Protein AF-A0A7C3CSB2-F1 (afdb_monomer_lite)

Secondary structure (DSSP, 8-state):
-EE--SPEEEE-TTSSEEEEEP-TT-EE--S-----HHHHHHHHHHHTTSGGG-SSHHHHHHHTT--PPP----TT-----STTHHHHHHHHHHHHHT-

Sequence (99 aa):
AAPVRDTMKQSNDRGEIEVTVDRNKLWHALTPQLFRAGLLLEALEAGLTHPERITDEASALELQGYSPLLVEAPMDNLKITRPEDLPLAEFYLQRELEG

Radius of gyration: 17.02 Å; chains: 1; bounding box: 27×42×39 Å

pLDDT: mean 93.77, std 5.32, range [64.88, 98.31]

Foldseek 3Di:
DAQDDDFDFDADPVRHGPDTDDRPP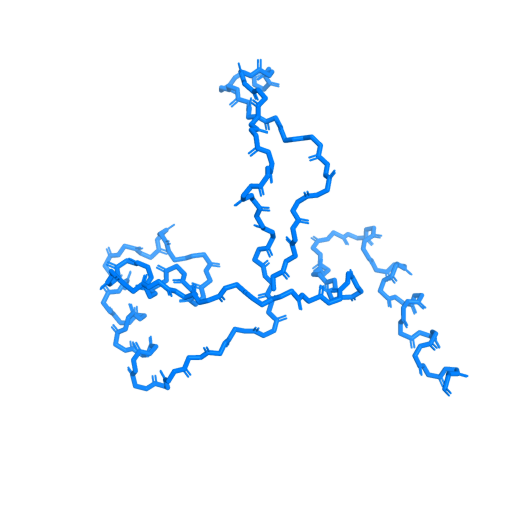DDDDADDDDDDPVLLVVLVVVCVVPVVQPPDSQSSNVVVVDDGDDDHDDPLSDDPDDPVCVVVVVVVVVVVVVD

Structure (mmCIF, N/CA/C/O backbone):
data_AF-A0A7C3CSB2-F1
#
_entry.id   AF-A0A7C3CSB2-F1
#
loop_
_atom_site.group_PDB
_atom_site.id
_atom_site.type_symbol
_atom_site.label_atom_id
_atom_site.label_alt_id
_atom_site.label_comp_id
_atom_site.label_asym_id
_atom_site.label_entity_id
_atom_site.label_seq_id
_atom_site.pdbx_PDB_ins_code
_atom_site.Cartn_x
_atom_site.Cartn_y
_atom_site.Cartn_z
_atom_site.occupancy
_atom_site.B_iso_or_equiv
_atom_site.auth_seq_id
_atom_site.auth_comp_id
_atom_site.auth_asym_id
_atom_site.auth_atom_id
_atom_site.pdbx_PDB_model_num
ATOM 1 N N . ALA A 1 1 ? -7.507 1.100 3.477 1.00 91.94 1 ALA A N 1
ATOM 2 C CA . ALA A 1 1 ? -7.065 1.228 2.071 1.00 91.94 1 ALA A CA 1
ATOM 3 C C . ALA A 1 1 ? -7.838 2.363 1.407 1.00 91.94 1 ALA A C 1
ATOM 5 O O . ALA A 1 1 ? -8.901 2.707 1.902 1.00 91.94 1 ALA A O 1
ATOM 6 N N . ALA A 1 2 ? -7.349 2.951 0.319 1.00 93.06 2 ALA A N 1
ATOM 7 C CA . ALA A 1 2 ? -8.074 4.006 -0.402 1.00 93.06 2 ALA A CA 1
ATOM 8 C C . ALA A 1 2 ? -8.059 3.743 -1.918 1.00 93.06 2 ALA A C 1
ATOM 10 O O . ALA A 1 2 ? -7.007 3.349 -2.423 1.00 93.06 2 ALA A O 1
ATOM 11 N N . PRO A 1 3 ? -9.162 3.946 -2.663 1.00 94.19 3 PRO A N 1
ATOM 12 C CA . PRO A 1 3 ? -9.155 3.794 -4.117 1.00 94.19 3 PRO A CA 1
ATOM 13 C C . PRO A 1 3 ? -8.163 4.759 -4.775 1.00 94.19 3 PRO A C 1
ATOM 15 O O . PRO A 1 3 ? -8.049 5.920 -4.370 1.00 94.19 3 PRO A O 1
ATOM 18 N N . VAL A 1 4 ? -7.476 4.309 -5.823 1.00 94.56 4 VAL A N 1
ATOM 19 C CA . VAL A 1 4 ? -6.582 5.176 -6.600 1.00 94.56 4 VAL A CA 1
ATOM 20 C C . VAL A 1 4 ? -7.392 6.232 -7.356 1.00 94.56 4 VAL A C 1
ATOM 22 O O . VAL A 1 4 ? -8.336 5.918 -8.084 1.00 94.56 4 VAL A O 1
ATOM 25 N N . ARG A 1 5 ? -6.992 7.501 -7.214 1.00 90.75 5 ARG A N 1
ATOM 26 C CA . ARG A 1 5 ? -7.677 8.652 -7.831 1.00 90.75 5 ARG A CA 1
ATOM 27 C C . ARG A 1 5 ? -7.004 9.180 -9.083 1.00 90.75 5 ARG A C 1
ATOM 29 O O . ARG A 1 5 ? -7.694 9.720 -9.944 1.00 90.75 5 ARG A O 1
ATOM 36 N N . ASP A 1 6 ? -5.694 9.021 -9.195 1.00 93.94 6 ASP A N 1
ATOM 37 C CA . ASP A 1 6 ? -4.915 9.536 -10.315 1.00 93.94 6 ASP A CA 1
ATOM 38 C C . ASP A 1 6 ? -4.821 8.523 -11.455 1.00 93.94 6 ASP A C 1
ATOM 40 O O . ASP A 1 6 ? -5.220 7.364 -11.339 1.00 93.94 6 ASP A O 1
ATOM 44 N N . THR A 1 7 ? -4.386 8.980 -12.627 1.00 95.94 7 THR A N 1
ATOM 45 C CA . THR A 1 7 ? -4.099 8.063 -13.736 1.00 95.94 7 THR A CA 1
ATOM 46 C C . THR A 1 7 ? -2.769 7.373 -13.469 1.00 95.94 7 THR A C 1
ATOM 48 O O . THR A 1 7 ? -1.753 8.047 -13.323 1.00 95.94 7 THR A O 1
ATOM 51 N N . MET A 1 8 ? -2.758 6.040 -13.471 1.00 97.50 8 MET A N 1
ATOM 52 C CA . MET A 1 8 ? -1.548 5.261 -13.215 1.00 97.50 8 MET A CA 1
ATOM 53 C C . MET A 1 8 ? -0.794 4.979 -14.511 1.00 97.50 8 MET A C 1
ATOM 55 O O . MET A 1 8 ? -1.383 4.553 -15.509 1.00 97.50 8 MET A O 1
ATOM 59 N N . LYS A 1 9 ? 0.519 5.212 -14.498 1.00 97.81 9 LYS A N 1
ATOM 60 C CA . LYS A 1 9 ? 1.438 4.859 -15.585 1.00 97.81 9 LYS A CA 1
ATOM 61 C C . LYS A 1 9 ? 2.435 3.831 -15.067 1.00 97.81 9 LYS A C 1
ATOM 63 O O . LYS A 1 9 ? 3.001 4.025 -13.996 1.00 97.81 9 LYS A O 1
ATOM 68 N N . GLN A 1 10 ? 2.658 2.775 -15.833 1.00 97.94 10 GLN A N 1
ATOM 69 C CA . GLN A 1 10 ? 3.783 1.868 -15.644 1.00 97.94 10 GLN A CA 1
ATOM 70 C C . GLN A 1 10 ? 4.896 2.288 -16.601 1.00 97.94 10 GLN A C 1
ATOM 72 O O . GLN A 1 10 ? 4.632 2.573 -17.773 1.00 97.94 10 GLN A O 1
ATOM 77 N N . SER A 1 11 ? 6.120 2.371 -16.088 1.00 98.12 11 SER A N 1
ATOM 78 C CA . SER A 1 11 ? 7.303 2.719 -16.870 1.00 98.12 11 SER A CA 1
ATOM 79 C C . SER A 1 11 ? 8.054 1.480 -17.347 1.00 98.12 11 SER A C 1
ATOM 81 O O . SER A 1 11 ? 8.064 0.471 -16.645 1.00 98.12 11 SER A O 1
ATOM 83 N N . ASN A 1 12 ? 8.755 1.601 -18.473 1.00 97.69 12 ASN A N 1
ATOM 84 C CA . ASN A 1 12 ? 9.787 0.645 -18.881 1.00 97.69 12 ASN A CA 1
ATOM 85 C C . ASN A 1 12 ? 11.134 0.924 -18.169 1.00 97.69 12 ASN A C 1
ATOM 87 O O . ASN A 1 12 ? 11.289 1.93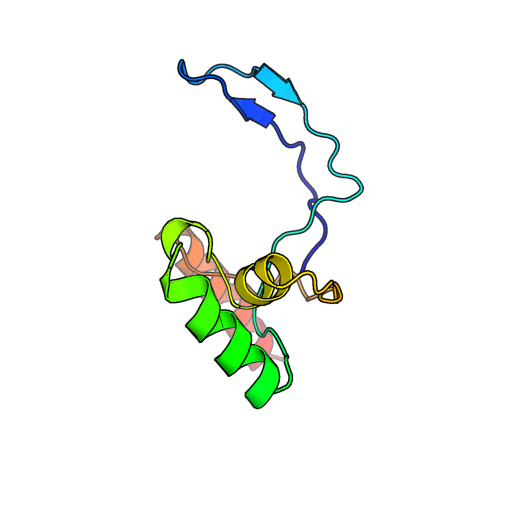2 -17.475 1.00 97.69 12 ASN A O 1
ATOM 91 N N . ASP A 1 13 ? 12.144 0.081 -18.413 1.00 97.69 13 ASP A N 1
ATOM 92 C CA . ASP A 1 13 ? 13.498 0.219 -17.837 1.00 97.69 13 ASP A CA 1
ATOM 93 C C . ASP A 1 13 ? 14.243 1.506 -18.252 1.00 97.69 13 ASP A C 1
ATOM 95 O O . ASP A 1 13 ? 15.284 1.840 -17.686 1.00 97.69 13 ASP A O 1
ATOM 99 N N . ARG A 1 14 ? 13.735 2.245 -19.249 1.00 97.19 14 ARG A N 1
ATOM 100 C CA . ARG A 1 14 ? 14.288 3.532 -19.709 1.00 97.19 14 ARG A CA 1
ATOM 101 C C . ARG A 1 14 ? 13.602 4.738 -19.061 1.00 97.19 14 ARG A C 1
ATOM 103 O O . ARG A 1 14 ? 13.986 5.869 -19.347 1.00 97.19 14 ARG A O 1
ATOM 110 N N . GLY A 1 15 ? 12.605 4.512 -18.203 1.00 96.38 15 GLY A N 1
ATOM 111 C CA . GLY A 1 15 ? 11.824 5.567 -17.554 1.00 96.38 15 GLY A CA 1
ATOM 112 C C . GLY A 1 15 ? 10.748 6.193 -18.447 1.00 96.38 15 GLY A C 1
ATOM 113 O O . GLY A 1 15 ? 10.207 7.244 -18.111 1.00 96.38 15 GLY A O 1
ATOM 114 N N . GLU A 1 16 ? 10.424 5.571 -19.579 1.00 98.19 16 GLU A N 1
ATOM 115 C CA . GLU A 1 16 ? 9.354 6.016 -20.475 1.00 98.19 16 GLU A CA 1
ATOM 116 C C . GLU A 1 16 ? 8.039 5.322 -20.109 1.00 98.19 16 GLU A C 1
ATOM 118 O O . GLU A 1 16 ? 8.040 4.229 -19.542 1.00 98.19 16 GLU A O 1
ATOM 123 N N . ILE A 1 17 ? 6.903 5.932 -20.454 1.00 98.31 17 ILE A N 1
ATOM 124 C CA . ILE A 1 17 ? 5.587 5.317 -20.235 1.00 98.31 17 ILE A CA 1
ATOM 125 C C . ILE A 1 17 ? 5.454 4.084 -21.137 1.00 98.31 17 ILE A C 1
ATOM 127 O O . ILE A 1 17 ? 5.440 4.213 -22.359 1.00 98.31 17 ILE A O 1
ATOM 131 N N . GLU A 1 18 ? 5.288 2.910 -20.532 1.00 98.19 18 GLU A N 1
ATOM 132 C CA . GLU A 1 18 ? 5.000 1.657 -21.235 1.00 98.19 18 GLU A CA 1
ATOM 133 C C . GLU A 1 18 ? 3.492 1.448 -21.383 1.00 98.19 18 GLU A C 1
ATOM 135 O O . GLU A 1 18 ? 2.990 1.200 -22.479 1.00 98.19 18 GLU A O 1
ATOM 140 N N . VAL A 1 19 ? 2.745 1.596 -20.284 1.00 98.25 19 VAL A N 1
ATOM 141 C CA . VAL A 1 19 ? 1.296 1.380 -20.284 1.00 98.25 19 VAL A CA 1
ATOM 142 C C . VAL A 1 19 ? 0.582 2.289 -19.288 1.00 98.25 19 VAL A C 1
ATOM 144 O O . VAL A 1 19 ? 1.109 2.672 -18.243 1.00 98.25 19 VAL A O 1
ATOM 147 N N . THR A 1 20 ? -0.650 2.664 -19.629 1.00 98.06 20 THR A N 1
ATOM 148 C CA . THR A 1 20 ? -1.585 3.284 -18.682 1.00 98.06 20 THR A CA 1
ATOM 149 C C . THR A 1 20 ? -2.394 2.181 -18.015 1.00 98.06 20 THR A C 1
ATOM 151 O O . THR A 1 20 ? -3.090 1.444 -18.708 1.00 98.06 20 THR A O 1
ATOM 154 N N . VAL A 1 21 ? -2.307 2.068 -16.693 1.00 98.00 21 VAL A N 1
ATOM 155 C CA . VAL A 1 21 ? -2.973 1.005 -15.930 1.00 98.00 21 VAL A CA 1
ATOM 156 C C . VAL A 1 21 ? -4.393 1.446 -15.568 1.00 98.00 21 VAL A C 1
ATOM 158 O O . VAL A 1 21 ? -4.590 2.573 -15.105 1.00 98.00 21 VAL A O 1
ATOM 161 N N . ASP A 1 22 ? -5.387 0.571 -15.773 1.00 97.56 22 ASP A N 1
ATOM 162 C CA . ASP A 1 22 ? -6.754 0.833 -15.308 1.00 97.56 22 ASP A CA 1
ATOM 163 C C . ASP A 1 22 ? -6.780 0.900 -13.775 1.00 97.56 22 ASP A C 1
ATOM 165 O O . ASP A 1 22 ? -6.427 -0.051 -13.079 1.00 97.56 22 ASP A O 1
ATOM 169 N N . ARG A 1 23 ? -7.221 2.043 -13.253 1.00 96.81 23 ARG A N 1
ATOM 170 C CA . ARG A 1 23 ? -7.265 2.341 -11.821 1.00 96.81 23 ARG A CA 1
ATOM 171 C C . ARG A 1 23 ? -8.524 1.843 -11.114 1.00 96.81 23 ARG A C 1
ATOM 173 O O . ARG A 1 23 ? -8.546 1.864 -9.889 1.00 96.81 23 ARG A O 1
ATOM 180 N N . ASN A 1 24 ? -9.558 1.399 -11.837 1.00 96.31 24 ASN A N 1
ATOM 181 C CA . ASN A 1 24 ? -10.887 1.102 -11.270 1.00 96.31 24 ASN A CA 1
ATOM 182 C C . ASN A 1 24 ? -10.879 0.085 -10.113 1.00 96.31 24 ASN A C 1
ATOM 184 O O . ASN A 1 24 ? -11.798 0.070 -9.298 1.00 96.31 24 ASN A O 1
ATOM 188 N N . LYS A 1 25 ? -9.865 -0.784 -10.051 1.00 95.62 25 LYS A N 1
ATOM 189 C CA . LYS A 1 25 ? -9.692 -1.794 -8.995 1.00 95.62 25 LYS A CA 1
ATOM 190 C C . LYS A 1 25 ? -8.361 -1.664 -8.255 1.00 95.62 25 LYS A C 1
ATOM 192 O O . LYS A 1 25 ? -7.968 -2.594 -7.558 1.00 95.62 25 LYS A O 1
ATOM 197 N N . LEU A 1 26 ? -7.666 -0.540 -8.412 1.00 97.12 26 LEU A N 1
ATOM 198 C CA . LEU A 1 26 ? -6.411 -0.285 -7.719 1.00 97.12 26 LEU A CA 1
ATOM 199 C C . LEU A 1 26 ? -6.667 0.502 -6.440 1.00 97.12 26 LEU A C 1
ATOM 201 O O . LEU A 1 26 ? -7.467 1.438 -6.411 1.00 97.12 26 LEU A O 1
ATOM 205 N N . TRP A 1 27 ? -5.954 0.112 -5.390 1.00 96.06 27 TRP A N 1
ATOM 206 C CA . TRP A 1 27 ? -6.079 0.689 -4.063 1.00 96.06 27 TRP A CA 1
ATOM 207 C C . TRP A 1 27 ? -4.697 0.985 -3.492 1.00 96.06 27 TRP A C 1
ATOM 209 O O . TRP A 1 27 ? -3.760 0.210 -3.665 1.00 96.06 27 TRP A O 1
ATOM 219 N N . HIS A 1 28 ? -4.585 2.091 -2.768 1.00 94.19 28 HIS A N 1
ATOM 220 C CA . HIS A 1 28 ? -3.487 2.330 -1.850 1.00 94.19 28 HIS A CA 1
ATOM 221 C C . HIS A 1 28 ? -3.690 1.467 -0.604 1.00 94.19 28 HIS A C 1
ATOM 223 O O . HIS A 1 28 ? -4.683 1.623 0.121 1.00 94.19 28 HIS A O 1
ATOM 229 N N . ALA A 1 29 ? -2.744 0.562 -0.351 1.00 94.19 29 ALA A N 1
ATOM 230 C CA . ALA A 1 29 ? -2.624 -0.102 0.937 1.00 94.19 29 ALA A CA 1
ATOM 231 C C . ALA A 1 29 ? -2.281 0.947 2.005 1.00 94.19 29 ALA A C 1
ATOM 233 O O . ALA A 1 29 ? -1.381 1.767 1.825 1.00 94.19 29 ALA A O 1
ATOM 234 N N . LEU A 1 30 ? -3.041 0.941 3.098 1.00 93.69 30 LEU A N 1
ATOM 235 C CA . LEU A 1 30 ? -2.883 1.842 4.241 1.00 93.69 30 LEU A CA 1
ATOM 236 C C . LEU A 1 30 ? -2.912 1.007 5.522 1.00 93.69 30 LEU A C 1
ATOM 238 O O . LEU A 1 30 ? -3.351 -0.145 5.499 1.00 93.69 30 LEU A O 1
ATOM 242 N N . THR A 1 31 ? -2.487 1.600 6.631 1.00 93.00 31 THR A N 1
ATOM 243 C CA . THR A 1 31 ? -2.571 1.014 7.974 1.00 93.00 31 THR A CA 1
ATOM 244 C C . THR A 1 31 ? -3.596 1.784 8.817 1.00 93.00 31 THR A C 1
ATOM 246 O O . THR A 1 31 ? -3.919 2.914 8.463 1.00 93.00 31 THR A O 1
ATOM 249 N N . PRO A 1 32 ? -4.145 1.226 9.911 1.00 94.50 32 PRO A N 1
ATOM 250 C CA . PRO A 1 32 ? -3.929 -0.123 10.437 1.00 94.50 32 PRO A CA 1
ATOM 251 C C . PRO A 1 32 ? -4.438 -1.236 9.512 1.00 94.50 32 PRO A C 1
ATOM 253 O O . PRO A 1 32 ? -5.436 -1.066 8.812 1.00 94.50 32 PRO A O 1
ATOM 256 N N . GLN A 1 33 ? -3.763 -2.385 9.545 1.00 96.06 33 GLN A N 1
ATOM 257 C CA . GLN A 1 33 ? -4.245 -3.635 8.954 1.00 96.06 33 GLN A CA 1
ATOM 258 C C . GLN A 1 33 ? -4.600 -4.606 10.083 1.00 96.06 33 GLN A C 1
ATOM 260 O O . GLN A 1 33 ? -3.847 -4.740 11.046 1.00 96.06 33 GLN A O 1
ATOM 265 N N . LEU A 1 34 ? -5.768 -5.250 10.000 1.00 97.44 34 LEU A N 1
ATOM 266 C CA . LEU A 1 34 ? -6.303 -6.076 11.083 1.00 97.44 34 LEU A CA 1
ATOM 267 C C . LEU A 1 34 ? -6.415 -7.541 10.660 1.00 97.44 34 LEU A C 1
ATOM 269 O O . LEU A 1 34 ? -7.164 -7.880 9.746 1.00 97.44 34 LEU A O 1
ATOM 273 N N . PHE A 1 35 ? -5.739 -8.412 11.405 1.00 97.69 35 PHE A N 1
ATOM 274 C CA . PHE A 1 35 ? -5.742 -9.858 11.201 1.00 97.69 35 PHE A CA 1
ATOM 275 C C . PHE A 1 35 ? -5.848 -10.597 12.536 1.00 97.69 35 PHE A C 1
ATOM 277 O O . PHE A 1 35 ? -5.556 -10.047 13.599 1.00 97.69 35 PHE A O 1
ATOM 284 N N . ARG A 1 36 ? -6.246 -11.876 12.499 1.00 97.88 36 ARG A N 1
ATOM 285 C CA . ARG A 1 36 ? -6.120 -12.734 13.686 1.00 97.88 36 ARG A CA 1
ATOM 286 C C . ARG A 1 36 ? -4.635 -12.948 13.971 1.00 97.88 36 ARG A C 1
ATOM 288 O O . ARG A 1 36 ? -3.909 -13.350 13.071 1.00 97.88 36 ARG A O 1
ATOM 295 N N . ALA A 1 37 ? -4.219 -12.747 15.220 1.00 97.88 37 ALA A N 1
ATOM 296 C CA . ALA A 1 37 ? -2.807 -12.779 15.603 1.00 97.88 37 ALA A CA 1
ATOM 297 C C . ALA A 1 37 ? -2.090 -14.081 15.206 1.00 97.88 37 ALA A C 1
ATOM 299 O O . ALA A 1 37 ? -1.042 -14.017 14.578 1.00 97.88 37 ALA A O 1
ATOM 300 N N . GLY A 1 38 ? -2.671 -15.249 15.515 1.00 98.06 38 GLY A N 1
ATOM 301 C CA . GLY A 1 38 ? -2.065 -16.540 15.160 1.00 98.06 38 GLY A CA 1
ATOM 302 C C . GLY A 1 38 ? -1.901 -16.717 13.650 1.00 98.06 38 GLY A C 1
ATOM 303 O O . GLY A 1 38 ? -0.828 -17.067 13.183 1.00 98.06 38 GLY A O 1
ATOM 304 N N . LEU A 1 39 ? -2.935 -16.355 12.887 1.00 97.81 39 LEU A N 1
ATOM 305 C CA . LEU A 1 39 ? -2.908 -16.435 11.429 1.00 97.81 39 LEU A CA 1
ATOM 306 C C . LEU A 1 39 ? -1.851 -15.502 10.816 1.00 97.81 39 LEU A C 1
ATOM 308 O O . LEU A 1 39 ? -1.152 -15.884 9.884 1.00 97.81 39 LEU A O 1
ATOM 312 N N . LEU A 1 40 ? -1.745 -14.274 11.330 1.00 98.25 40 LEU A N 1
ATOM 313 C CA . LEU A 1 40 ? -0.743 -13.316 10.872 1.00 98.25 40 LEU A CA 1
ATOM 314 C C . LEU A 1 40 ? 0.674 -13.807 11.177 1.00 98.25 40 LEU A C 1
ATOM 316 O O . LEU A 1 40 ? 1.543 -13.712 10.317 1.00 98.25 40 LEU A O 1
ATOM 320 N N . LEU A 1 41 ? 0.898 -14.345 12.378 1.00 98.00 41 LEU A N 1
ATOM 321 C CA . LEU A 1 41 ? 2.199 -14.876 12.772 1.00 98.00 41 LEU A CA 1
ATOM 322 C C . LEU A 1 41 ? 2.627 -16.025 11.854 1.00 98.00 41 LEU A C 1
ATOM 324 O O . LEU A 1 41 ? 3.717 -15.968 11.297 1.00 98.00 41 LEU A O 1
ATOM 328 N N . GLU A 1 42 ? 1.749 -17.006 11.633 1.00 97.88 42 GLU A N 1
ATOM 329 C CA . GLU A 1 42 ? 2.012 -18.135 10.729 1.00 97.88 42 GLU A CA 1
ATOM 330 C C . GLU A 1 42 ? 2.357 -17.659 9.309 1.00 97.88 42 GLU A C 1
ATOM 332 O O . GLU A 1 42 ? 3.311 -18.143 8.696 1.00 97.88 42 GLU A O 1
ATOM 337 N N . ALA A 1 43 ? 1.614 -16.678 8.788 1.00 97.44 43 ALA A N 1
ATOM 338 C CA . ALA A 1 43 ? 1.848 -16.138 7.453 1.00 97.44 43 ALA A CA 1
ATOM 339 C C . ALA A 1 43 ? 3.181 -15.381 7.340 1.00 97.44 43 ALA A C 1
ATOM 341 O O . ALA A 1 43 ? 3.909 -15.557 6.359 1.00 97.44 43 ALA A O 1
ATOM 342 N N . LEU A 1 44 ? 3.523 -14.574 8.349 1.00 97.25 44 LEU A N 1
ATOM 343 C CA . LEU A 1 44 ? 4.801 -13.865 8.411 1.00 97.25 44 LEU A CA 1
ATOM 344 C C . LEU A 1 44 ? 5.976 -14.842 8.527 1.00 97.25 44 LEU A C 1
ATOM 346 O O . LEU A 1 44 ? 6.951 -14.698 7.793 1.00 97.25 44 LEU A O 1
ATOM 350 N N . GLU A 1 45 ? 5.874 -15.851 9.396 1.00 97.25 45 GLU A N 1
ATOM 351 C CA . GLU A 1 45 ? 6.902 -16.883 9.574 1.00 97.25 45 GLU A CA 1
ATOM 352 C C . GLU A 1 45 ? 7.143 -17.673 8.284 1.00 97.25 45 GLU A C 1
ATOM 354 O O . GLU A 1 45 ? 8.292 -17.848 7.871 1.00 97.25 45 GLU A O 1
ATOM 359 N N . ALA A 1 46 ? 6.078 -18.101 7.602 1.00 95.62 46 ALA A N 1
ATOM 360 C CA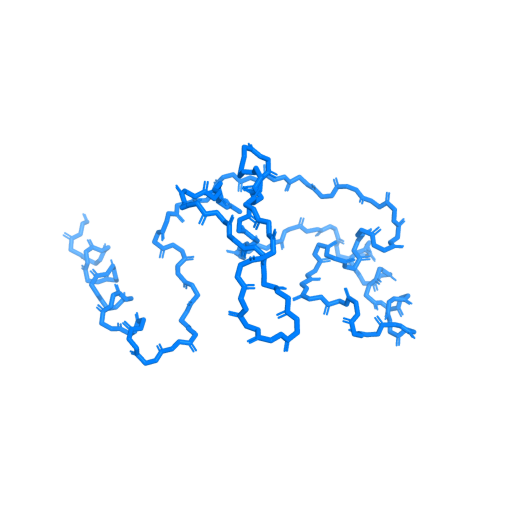 . ALA A 1 46 ? 6.195 -18.811 6.330 1.00 95.62 46 ALA A CA 1
ATOM 361 C C . ALA A 1 46 ? 6.856 -17.945 5.240 1.00 95.62 46 ALA A C 1
ATOM 363 O O . ALA A 1 46 ? 7.677 -18.429 4.450 1.00 95.62 46 ALA A O 1
ATOM 364 N N . GLY A 1 47 ? 6.531 -16.653 5.212 1.00 94.44 47 GLY A N 1
ATOM 365 C CA . GLY A 1 47 ? 7.077 -15.714 4.239 1.00 94.44 47 GLY A CA 1
ATOM 366 C C . GLY A 1 47 ? 8.518 -15.265 4.511 1.00 94.44 47 GLY A C 1
ATOM 367 O O . GLY A 1 47 ? 9.127 -14.679 3.619 1.00 94.44 47 GLY A O 1
ATOM 368 N N . LEU A 1 48 ? 9.127 -15.625 5.651 1.00 93.38 48 LEU A N 1
ATOM 369 C CA . LEU A 1 48 ? 10.567 -15.410 5.898 1.00 93.38 48 LEU A CA 1
ATOM 370 C C . LEU A 1 48 ? 11.469 -16.107 4.867 1.00 93.38 48 LEU A C 1
ATOM 372 O O . LEU A 1 48 ? 12.643 -15.767 4.743 1.00 93.38 48 LEU A O 1
ATOM 376 N N . THR A 1 49 ? 10.935 -17.078 4.124 1.00 93.19 49 THR A N 1
ATOM 377 C CA . THR A 1 49 ? 11.634 -17.732 3.009 1.00 93.19 49 THR A CA 1
ATOM 378 C C . THR A 1 49 ? 11.754 -16.841 1.765 1.00 93.19 49 THR A C 1
ATOM 380 O O . THR A 1 49 ? 12.692 -17.026 0.986 1.00 93.19 49 THR A O 1
ATOM 383 N N . HIS A 1 50 ? 10.852 -15.867 1.594 1.00 91.75 50 HIS A N 1
ATOM 384 C CA . HIS A 1 50 ? 10.791 -14.904 0.483 1.00 91.75 50 HIS A CA 1
ATOM 385 C C . HIS A 1 50 ? 10.495 -13.485 1.013 1.00 91.75 50 HIS A C 1
ATOM 387 O O . HIS A 1 50 ? 9.459 -12.896 0.678 1.00 91.75 50 HIS A O 1
ATOM 393 N N . PRO A 1 51 ? 11.364 -12.932 1.882 1.00 91.56 51 PRO A N 1
ATOM 394 C CA . PRO A 1 51 ? 11.088 -11.690 2.601 1.00 91.56 51 PRO A CA 1
ATOM 395 C C . PRO A 1 51 ? 10.921 -10.485 1.666 1.00 91.56 51 PRO A C 1
ATOM 397 O O . PRO A 1 51 ? 10.225 -9.536 2.011 1.00 91.56 51 PRO A O 1
ATOM 400 N N . GLU A 1 52 ? 11.499 -10.525 0.464 1.00 94.94 52 GLU A N 1
ATOM 401 C CA . GLU 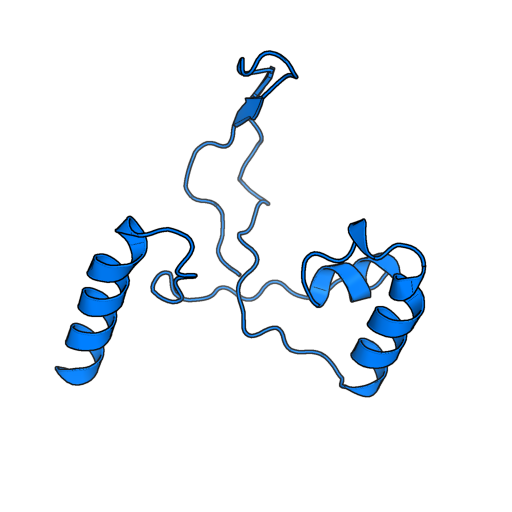A 1 52 ? 11.359 -9.484 -0.558 1.00 94.94 52 GLU A CA 1
ATOM 402 C C . GLU A 1 52 ? 9.933 -9.339 -1.109 1.00 94.94 52 GLU A C 1
ATOM 404 O O . GLU A 1 52 ? 9.619 -8.326 -1.733 1.00 94.94 52 GLU A O 1
ATOM 409 N N . ARG A 1 53 ? 9.075 -10.345 -0.898 1.00 93.56 53 ARG A N 1
ATOM 410 C CA . ARG A 1 53 ? 7.668 -10.329 -1.322 1.00 93.56 53 ARG A CA 1
ATOM 411 C C . ARG A 1 53 ? 6.719 -9.798 -0.251 1.00 93.56 53 ARG A C 1
ATOM 413 O O . ARG A 1 53 ? 5.556 -9.565 -0.567 1.00 93.56 53 ARG A O 1
ATOM 420 N N . ILE A 1 54 ? 7.190 -9.614 0.985 1.00 95.69 54 ILE A N 1
ATOM 421 C CA . ILE A 1 54 ? 6.392 -9.039 2.070 1.00 95.69 54 ILE A CA 1
ATOM 422 C C . ILE A 1 54 ? 6.614 -7.524 2.089 1.00 95.69 54 ILE A C 1
ATOM 424 O O . ILE A 1 54 ? 7.664 -7.042 2.510 1.00 95.69 54 ILE A O 1
ATOM 428 N N . THR A 1 55 ? 5.613 -6.765 1.649 1.00 94.81 55 THR A N 1
ATOM 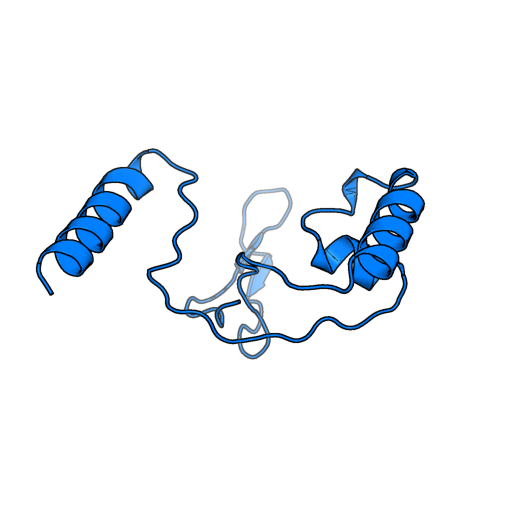429 C CA . THR A 1 55 ? 5.627 -5.290 1.678 1.00 94.81 55 THR A CA 1
ATOM 430 C C . THR A 1 55 ? 4.791 -4.697 2.814 1.00 94.81 55 THR A C 1
ATOM 432 O O . THR A 1 55 ? 5.003 -3.547 3.198 1.00 94.81 55 THR A O 1
ATOM 435 N N . ASP A 1 56 ? 3.841 -5.474 3.331 1.00 95.88 56 ASP A N 1
ATOM 436 C CA . ASP A 1 56 ? 2.931 -5.173 4.442 1.00 95.88 56 ASP A CA 1
ATOM 437 C C . ASP A 1 56 ? 2.347 -6.481 5.017 1.00 95.88 56 ASP A C 1
ATOM 439 O O . ASP A 1 56 ? 2.633 -7.574 4.521 1.00 95.88 56 ASP A O 1
ATOM 443 N N . GLU A 1 57 ? 1.522 -6.405 6.060 1.00 96.81 57 GLU A N 1
ATOM 444 C CA . GLU A 1 57 ? 0.932 -7.602 6.667 1.00 96.81 57 GLU A CA 1
ATOM 445 C C . GLU A 1 57 ? 0.000 -8.350 5.694 1.00 96.81 57 GLU A C 1
ATOM 447 O O . GLU A 1 57 ? 0.028 -9.580 5.644 1.00 96.81 57 GLU A O 1
ATOM 452 N N . ALA A 1 58 ? -0.780 -7.637 4.878 1.00 97.56 58 ALA A N 1
ATOM 453 C CA . ALA A 1 58 ? -1.670 -8.221 3.875 1.00 97.56 58 ALA A CA 1
ATOM 454 C C . ALA A 1 58 ? -0.920 -9.089 2.853 1.00 97.56 58 ALA A C 1
ATOM 456 O O . ALA A 1 58 ? -1.354 -10.212 2.589 1.00 97.56 58 ALA A O 1
ATOM 457 N N . SER A 1 59 ? 0.233 -8.636 2.352 1.00 97.56 59 SER A N 1
ATOM 458 C CA . SER A 1 59 ? 1.055 -9.402 1.406 1.00 97.56 59 SER A CA 1
ATOM 459 C C . SER A 1 59 ? 1.531 -10.746 1.978 1.00 97.56 59 SER A C 1
ATOM 461 O O . SER A 1 59 ? 1.569 -11.746 1.260 1.00 97.56 59 SER A O 1
ATOM 463 N N . ALA A 1 60 ? 1.804 -10.830 3.287 1.00 97.44 60 ALA A N 1
ATOM 464 C CA . ALA A 1 60 ? 2.134 -12.103 3.930 1.00 97.44 60 ALA A CA 1
ATOM 465 C C . ALA A 1 60 ? 0.946 -13.084 3.896 1.00 97.44 60 ALA A C 1
ATOM 467 O O . ALA A 1 60 ? 1.117 -14.268 3.598 1.00 97.44 60 ALA A O 1
ATOM 468 N N . LEU A 1 61 ? -0.272 -12.590 4.143 1.00 98.00 61 LEU A N 1
ATOM 469 C CA . LEU A 1 61 ? -1.501 -13.384 4.056 1.00 98.00 61 LEU A CA 1
ATOM 470 C C . LEU A 1 61 ? -1.803 -13.819 2.611 1.00 98.00 61 LEU A C 1
ATOM 472 O O . LEU A 1 61 ? -2.224 -14.956 2.386 1.00 98.00 61 LEU A O 1
ATOM 476 N N . GLU A 1 62 ? -1.567 -12.946 1.632 1.00 97.56 62 GLU A N 1
ATOM 477 C CA . GLU A 1 62 ? -1.749 -13.239 0.204 1.00 97.56 62 GLU A CA 1
ATOM 478 C C . GLU A 1 62 ? -0.827 -14.368 -0.273 1.00 97.56 62 GLU A C 1
ATOM 480 O O . GLU A 1 62 ? -1.271 -15.263 -0.995 1.00 97.56 62 GLU A O 1
ATOM 485 N N . LEU A 1 63 ? 0.430 -14.395 0.189 1.00 96.19 63 LEU A N 1
ATOM 486 C CA . LEU A 1 63 ? 1.372 -15.484 -0.105 1.00 96.19 63 LEU A CA 1
ATOM 487 C C . LEU A 1 63 ? 0.903 -16.843 0.436 1.00 96.19 63 LEU A C 1
ATOM 489 O O . LEU A 1 63 ? 1.270 -17.880 -0.115 1.00 96.19 63 LEU A O 1
ATOM 493 N N . GLN A 1 64 ? 0.079 -16.844 1.486 1.00 95.50 64 GLN A N 1
ATOM 494 C CA . GLN A 1 64 ? -0.567 -18.041 2.035 1.00 95.50 64 GLN A CA 1
ATOM 495 C C . GLN A 1 64 ? -1.928 -18.350 1.380 1.00 95.50 64 GLN A C 1
ATOM 497 O O . GLN A 1 64 ? -2.625 -19.273 1.802 1.00 95.50 64 GLN A O 1
ATOM 502 N N . GLY A 1 65 ? -2.321 -17.603 0.342 1.00 96.44 65 GLY A N 1
ATOM 503 C CA . GLY A 1 65 ? -3.556 -17.822 -0.414 1.00 96.44 65 GLY A CA 1
ATOM 504 C C . GLY A 1 65 ? -4.812 -17.214 0.214 1.00 96.44 65 GLY A C 1
ATOM 505 O O . GLY A 1 65 ? -5.919 -17.499 -0.247 1.00 96.44 65 GLY A O 1
ATOM 506 N N . TYR A 1 66 ? -4.676 -16.379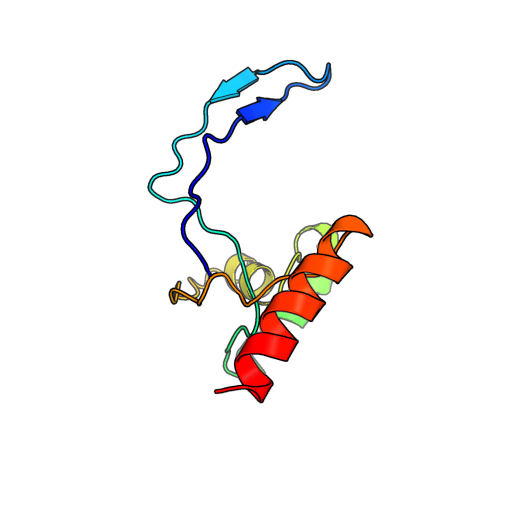 1.248 1.00 97.94 66 TYR A N 1
ATOM 507 C CA . TYR A 1 66 ? -5.804 -15.631 1.800 1.00 97.94 66 TYR A CA 1
ATOM 508 C C . TYR A 1 66 ? -6.123 -14.397 0.951 1.00 97.94 66 TYR A C 1
ATOM 510 O O . TYR A 1 66 ? -5.307 -13.910 0.174 1.00 97.94 66 TYR A O 1
ATOM 518 N N . SER A 1 67 ? -7.333 -13.865 1.119 1.00 97.62 67 SER A N 1
ATOM 519 C CA . SER A 1 67 ? -7.780 -12.638 0.452 1.00 97.62 67 SER A CA 1
ATOM 520 C C . SER A 1 67 ? -8.240 -11.617 1.495 1.00 97.62 67 SER A C 1
ATOM 522 O O . SER A 1 67 ? -9.420 -11.612 1.860 1.00 97.62 67 SER A O 1
ATOM 524 N N . PRO A 1 68 ? -7.319 -10.793 2.033 1.00 97.62 68 PRO A N 1
ATOM 525 C CA . PRO A 1 68 ? -7.662 -9.694 2.929 1.00 97.62 68 PRO A CA 1
ATOM 526 C C . PRO A 1 68 ? -8.734 -8.770 2.335 1.00 97.62 68 PRO A C 1
ATOM 528 O O . PRO A 1 68 ? -8.783 -8.535 1.128 1.00 97.62 68 PRO A O 1
ATOM 531 N N . LEU A 1 69 ? -9.609 -8.235 3.188 1.00 97.75 69 LEU A N 1
ATOM 532 C CA . LEU A 1 69 ? -10.655 -7.308 2.758 1.00 97.75 69 LEU A CA 1
ATOM 533 C C . LEU A 1 69 ? -10.106 -5.889 2.602 1.00 97.75 69 LEU A C 1
ATOM 535 O O . LEU A 1 69 ? -9.325 -5.413 3.424 1.00 97.75 69 LEU A O 1
ATOM 539 N N . LEU A 1 70 ? -10.602 -5.180 1.590 1.00 97.06 70 LEU A N 1
ATOM 540 C CA . LEU A 1 70 ? -10.372 -3.750 1.428 1.00 97.06 70 LEU A CA 1
ATOM 541 C C . LEU A 1 70 ? -11.455 -2.972 2.176 1.00 97.06 70 LEU A C 1
ATOM 543 O O . LEU A 1 70 ? -12.642 -3.101 1.883 1.00 97.06 70 LEU A O 1
ATOM 547 N N . VAL A 1 71 ? -11.031 -2.147 3.130 1.00 95.44 71 VAL A N 1
ATOM 548 C CA . VAL A 1 71 ? -11.891 -1.197 3.844 1.00 95.44 71 VAL A CA 1
ATOM 549 C C . VAL A 1 71 ? -11.439 0.211 3.484 1.00 95.44 71 VAL A C 1
ATOM 551 O O . VAL A 1 71 ? -10.246 0.518 3.592 1.00 95.44 71 VAL A O 1
ATOM 554 N N . GLU A 1 72 ? -12.374 1.043 3.025 1.00 94.12 72 GLU A N 1
ATOM 555 C CA . GLU A 1 72 ? -12.095 2.428 2.651 1.00 94.12 72 GLU A CA 1
ATOM 556 C C . GLU A 1 72 ? -11.719 3.250 3.886 1.00 94.12 72 GLU A C 1
ATOM 558 O O . GLU A 1 72 ? -12.423 3.239 4.895 1.00 94.12 72 GLU A O 1
ATOM 563 N N . ALA A 1 73 ? -10.575 3.925 3.809 1.00 89.19 73 ALA A N 1
ATOM 564 C CA . ALA A 1 73 ? -10.048 4.778 4.858 1.00 89.19 73 ALA A CA 1
ATOM 565 C C . ALA A 1 73 ? -10.094 6.254 4.428 1.00 89.19 73 ALA A C 1
ATOM 567 O O . ALA A 1 73 ? -9.973 6.547 3.233 1.00 89.19 73 ALA A O 1
ATOM 568 N N . PRO A 1 74 ? -10.220 7.179 5.392 1.00 85.62 74 PRO A N 1
ATOM 569 C CA . PRO A 1 74 ? -10.047 8.606 5.158 1.00 85.62 74 PRO A CA 1
ATOM 570 C C . PRO A 1 74 ? -8.704 8.950 4.493 1.00 85.62 74 PRO A C 1
ATOM 572 O O . PRO A 1 74 ? -7.694 8.275 4.696 1.00 85.62 74 PRO A O 1
ATOM 575 N N . MET A 1 75 ? -8.700 10.015 3.688 1.00 75.94 75 MET A N 1
ATOM 576 C CA . MET A 1 75 ? -7.526 10.456 2.915 1.00 75.94 75 MET A CA 1
ATOM 577 C C . MET A 1 75 ? -6.455 11.159 3.759 1.00 75.94 75 MET A C 1
ATOM 579 O O . MET A 1 75 ? -5.329 11.318 3.298 1.00 75.94 75 MET A O 1
ATOM 583 N N . ASP A 1 76 ? -6.809 11.606 4.959 1.00 80.94 76 ASP A N 1
ATOM 584 C CA . ASP A 1 76 ? -5.917 12.240 5.935 1.00 80.94 76 ASP A CA 1
ATOM 585 C C . ASP A 1 76 ? -5.089 11.222 6.738 1.00 80.94 76 ASP A C 1
ATOM 587 O O . ASP A 1 76 ? -4.169 11.612 7.454 1.00 80.94 76 ASP A O 1
ATOM 591 N N . ASN A 1 77 ? -5.321 9.917 6.544 1.00 83.75 77 ASN A N 1
ATOM 592 C CA . ASN A 1 77 ? -4.461 8.838 7.032 1.00 83.75 77 ASN A CA 1
ATOM 593 C C . ASN A 1 77 ? -3.167 8.735 6.201 1.00 83.75 77 ASN A C 1
ATOM 595 O O . ASN A 1 77 ? -2.917 7.772 5.465 1.00 83.75 77 ASN A O 1
ATOM 599 N N . LEU A 1 78 ? -2.382 9.808 6.264 1.00 84.44 78 LEU A N 1
ATOM 600 C CA . LEU A 1 78 ? -1.200 10.035 5.454 1.00 84.44 78 LEU A CA 1
ATOM 601 C C . LEU A 1 78 ? -0.013 9.220 5.973 1.00 84.44 78 LEU A C 1
ATOM 603 O O . LEU A 1 78 ? 0.343 9.266 7.150 1.00 84.44 78 LEU A O 1
ATOM 607 N N . LYS A 1 79 ? 0.684 8.551 5.053 1.00 85.00 79 LYS A N 1
ATOM 608 C CA . LYS A 1 79 ? 2.027 8.034 5.311 1.00 85.00 79 LYS A CA 1
ATOM 609 C C . LYS A 1 79 ? 3.039 9.138 5.008 1.00 85.00 79 LYS A C 1
ATOM 611 O O . LYS A 1 79 ? 3.229 9.483 3.847 1.00 85.00 79 LYS A O 1
ATOM 616 N N . ILE A 1 80 ? 3.704 9.659 6.034 1.00 89.44 80 ILE A N 1
ATOM 617 C CA . ILE A 1 80 ? 4.806 10.615 5.865 1.00 89.44 80 ILE A CA 1
ATOM 618 C C . ILE A 1 80 ? 6.016 9.843 5.327 1.00 89.44 80 ILE A C 1
ATOM 620 O O . ILE A 1 80 ? 6.617 9.034 6.033 1.00 89.44 80 ILE A O 1
ATOM 624 N N . THR A 1 81 ? 6.344 10.053 4.056 1.00 89.75 81 THR A N 1
ATOM 625 C CA . THR A 1 81 ? 7.433 9.363 3.342 1.00 89.75 81 THR A CA 1
ATOM 626 C C . THR A 1 81 ? 8.481 10.313 2.786 1.00 89.75 81 THR A C 1
ATOM 628 O O . THR A 1 81 ? 9.605 9.888 2.508 1.00 89.75 81 THR A O 1
ATOM 631 N N . ARG A 1 82 ? 8.132 11.590 2.628 1.00 90.44 82 ARG A N 1
ATOM 632 C CA . ARG A 1 82 ? 8.994 12.631 2.081 1.00 90.44 82 ARG A CA 1
ATOM 633 C C . ARG A 1 82 ? 8.928 13.901 2.927 1.00 90.44 82 ARG A C 1
ATOM 635 O O . ARG A 1 82 ? 7.949 14.104 3.645 1.00 90.44 82 ARG A O 1
ATOM 642 N N . PRO A 1 83 ? 9.941 14.781 2.845 1.00 88.50 83 PRO A N 1
ATOM 643 C CA . PRO A 1 83 ? 9.931 16.042 3.583 1.00 88.50 83 PRO A CA 1
ATOM 644 C C . PRO A 1 83 ? 8.694 16.904 3.302 1.00 88.50 83 PRO A C 1
ATOM 646 O O . PRO A 1 83 ? 8.172 17.536 4.218 1.00 88.50 83 PRO A O 1
ATOM 649 N N . GLU A 1 84 ? 8.194 16.902 2.064 1.00 90.81 84 GLU A N 1
ATOM 650 C CA . GLU A 1 84 ? 6.995 17.648 1.672 1.00 90.81 84 GLU A CA 1
ATOM 651 C C . GLU A 1 84 ? 5.686 17.149 2.311 1.00 90.81 84 GLU A C 1
ATOM 653 O O . GLU A 1 84 ? 4.705 17.889 2.320 1.00 90.81 84 GLU A O 1
ATOM 658 N N . ASP A 1 85 ? 5.665 15.944 2.888 1.00 91.00 85 ASP A N 1
ATOM 659 C CA . ASP A 1 85 ? 4.479 15.398 3.558 1.00 91.00 85 ASP A CA 1
ATOM 660 C C . ASP A 1 85 ? 4.258 16.041 4.944 1.00 91.00 85 ASP A C 1
ATOM 662 O O . ASP A 1 85 ? 3.137 16.055 5.455 1.00 91.00 85 ASP A O 1
ATOM 666 N N . LEU A 1 86 ? 5.312 16.594 5.562 1.00 92.44 86 LEU A N 1
ATOM 667 C CA . LEU A 1 86 ? 5.270 17.122 6.933 1.00 92.44 86 LEU A CA 1
ATOM 668 C C . LEU A 1 86 ? 4.314 18.315 7.107 1.00 92.44 86 LEU A C 1
ATOM 670 O O . LEU A 1 86 ? 3.475 18.246 8.007 1.00 92.44 86 LEU A O 1
ATOM 674 N N . PRO A 1 87 ? 4.359 19.376 6.270 1.00 93.56 87 PRO A N 1
ATOM 675 C CA . PRO A 1 87 ? 3.422 20.493 6.404 1.00 93.56 87 PRO A CA 1
ATOM 676 C C . PRO A 1 87 ? 1.958 20.068 6.236 1.00 93.56 87 PRO A C 1
ATOM 678 O O . PRO A 1 87 ? 1.064 20.636 6.859 1.00 93.56 87 PRO A O 1
ATOM 681 N N . LEU A 1 88 ? 1.702 19.054 5.402 1.00 90.44 88 LEU A N 1
ATOM 682 C CA . LEU A 1 88 ? 0.357 18.527 5.189 1.00 90.44 88 LEU A CA 1
ATOM 683 C C . LEU A 1 88 ? -0.143 17.742 6.410 1.00 90.44 88 LEU A C 1
ATOM 685 O O . LEU A 1 88 ? -1.297 17.900 6.805 1.00 90.44 88 LEU A O 1
ATOM 689 N N . ALA A 1 89 ? 0.719 16.930 7.026 1.00 90.56 89 ALA A N 1
ATOM 690 C CA . ALA A 1 89 ? 0.392 16.231 8.266 1.00 90.56 89 ALA A CA 1
ATOM 691 C C . ALA A 1 89 ? 0.096 17.213 9.413 1.00 90.56 89 ALA A C 1
ATOM 693 O O . ALA A 1 89 ? -0.886 17.036 10.134 1.00 90.56 89 ALA A O 1
ATOM 694 N N . GLU A 1 90 ? 0.901 18.274 9.548 1.00 92.12 90 GLU A N 1
ATOM 695 C CA . GLU A 1 90 ? 0.678 19.328 10.544 1.00 92.12 90 GLU A CA 1
ATOM 696 C C . GLU A 1 90 ? -0.683 20.011 10.349 1.00 92.12 90 GLU A C 1
ATOM 698 O O . GLU A 1 90 ? -1.435 20.171 11.310 1.00 92.12 90 GLU A O 1
ATOM 703 N N . PHE A 1 91 ? -1.035 20.343 9.104 1.00 92.06 91 PHE A N 1
ATOM 704 C CA . PHE A 1 91 ? -2.332 20.932 8.775 1.00 92.06 91 PHE A CA 1
ATOM 705 C C . PHE A 1 91 ? -3.514 20.047 9.200 1.00 92.06 91 PHE A C 1
ATOM 707 O O . PHE A 1 91 ? -4.479 20.550 9.780 1.00 92.06 91 PHE A O 1
ATOM 714 N N . TYR A 1 92 ? -3.460 18.739 8.924 1.00 90.69 92 TYR A N 1
ATOM 715 C CA . TYR A 1 92 ? -4.537 17.828 9.325 1.00 90.69 92 TYR A CA 1
ATOM 716 C C . TYR A 1 92 ? -4.653 17.711 10.846 1.00 90.69 92 TYR A C 1
ATOM 718 O O . TYR A 1 92 ? -5.762 17.798 11.372 1.00 90.69 92 TYR A O 1
ATOM 726 N N . LEU A 1 93 ? -3.523 17.602 11.551 1.00 89.88 93 LEU A N 1
ATOM 727 C CA . LEU A 1 93 ? -3.510 17.492 13.009 1.00 89.88 93 LEU A CA 1
ATOM 728 C C . LEU A 1 93 ? -4.056 18.755 13.693 1.00 89.88 93 LEU A C 1
ATOM 730 O O . LEU A 1 93 ? -4.818 18.655 14.651 1.00 89.88 93 LEU A O 1
ATOM 734 N N . GLN A 1 94 ? -3.708 19.945 13.192 1.00 91.94 94 GLN A N 1
ATOM 735 C CA . GLN A 1 94 ? -4.243 21.206 13.719 1.00 91.94 94 GLN A CA 1
ATOM 736 C C . GLN A 1 94 ? -5.767 21.273 13.584 1.00 91.94 94 GLN A C 1
ATOM 738 O O . GLN A 1 94 ? -6.453 21.613 14.544 1.00 91.94 94 GLN A O 1
ATOM 743 N N . ARG A 1 95 ? -6.313 20.877 12.428 1.00 89.81 95 ARG A N 1
ATOM 744 C CA . ARG A 1 95 ? -7.766 20.872 12.205 1.00 89.81 95 ARG A CA 1
ATOM 745 C C . ARG A 1 95 ? -8.521 19.908 13.113 1.00 89.81 95 ARG A C 1
ATOM 747 O O . ARG A 1 95 ? -9.659 20.202 13.460 1.00 89.81 95 ARG A O 1
ATOM 754 N N . GLU A 1 96 ? -7.926 18.768 13.454 1.00 86.38 96 GLU A N 1
ATOM 755 C CA . GLU A 1 96 ? -8.531 17.805 14.379 1.00 86.38 96 GLU A CA 1
ATOM 756 C C . GLU A 1 96 ? -8.563 18.346 15.814 1.00 86.38 96 GLU A C 1
ATOM 758 O O . GLU A 1 96 ? -9.548 18.155 16.516 1.00 86.38 96 GLU A O 1
ATOM 763 N N . LEU A 1 97 ? -7.521 19.068 16.239 1.00 84.50 97 LEU A N 1
ATOM 764 C CA . LEU A 1 97 ? -7.453 19.678 17.573 1.00 84.50 97 LEU A CA 1
ATOM 765 C C . LEU A 1 97 ? -8.389 20.886 17.746 1.00 84.50 97 LEU A C 1
ATOM 767 O O . LEU A 1 97 ? -8.740 21.230 18.874 1.00 84.50 97 LEU A O 1
ATOM 771 N N . GLU A 1 98 ? -8.748 21.555 16.652 1.00 82.12 98 GLU A N 1
ATOM 772 C CA . GLU A 1 98 ? -9.638 22.723 16.644 1.00 82.12 98 GLU A CA 1
ATOM 773 C C . GLU A 1 98 ? -11.137 22.367 16.562 1.00 82.12 98 GLU A C 1
ATOM 775 O O . GLU A 1 98 ? -11.973 23.256 16.756 1.00 82.12 98 GLU A O 1
ATOM 780 N N . GLY A 1 99 ? -11.480 21.109 16.257 1.00 64.88 99 GLY A N 1
ATOM 781 C CA . GLY A 1 99 ? -12.857 20.611 16.112 1.00 64.88 99 GLY A CA 1
ATOM 782 C C . GLY A 1 99 ? -13.402 19.940 17.365 1.00 64.88 99 GLY A C 1
ATOM 783 O O . GLY A 1 99 ? -14.595 20.179 17.666 1.00 64.88 99 GLY A O 1
#